Protein AF-A0A8T3T5W1-F1 (afdb_monomer_lite)

Secondary structure (DSSP, 8-state):
-----------HHHHHHHHHHH-TTTHHHHHHHHHHHHHHHHHHHHHHHHTTT---S--S---HHHHHHHHHHHHHHHHHHHHHHHT--

Radius of gyration: 23.9 Å; chains: 1; bounding box: 61×32×50 Å

Structure (mmCIF, N/CA/C/O backbone):
data_AF-A0A8T3T5W1-F1
#
_entry.id   AF-A0A8T3T5W1-F1
#
loop_
_atom_site.group_PDB
_atom_site.id
_atom_site.type_symbol
_atom_site.label_atom_id
_atom_site.label_alt_id
_atom_site.label_comp_id
_atom_site.label_asym_id
_atom_site.label_entity_id
_atom_site.label_seq_id
_atom_site.pdbx_PDB_ins_code
_atom_site.Cartn_x
_atom_site.Cartn_y
_atom_site.Cartn_z
_atom_site.occupancy
_atom_site.B_iso_or_equiv
_atom_site.auth_seq_id
_atom_site.auth_comp_id
_atom_site.auth_asym_id
_atom_site.auth_atom_id
_atom_site.pdbx_PDB_model_num
ATOM 1 N N . MET A 1 1 ? 11.555 1.468 13.441 1.00 61.94 1 MET A N 1
ATOM 2 C CA . MET A 1 1 ? 11.135 2.598 12.581 1.00 61.94 1 MET A CA 1
ATOM 3 C C . MET A 1 1 ? 10.369 3.570 13.463 1.00 61.94 1 MET A C 1
ATOM 5 O O . MET A 1 1 ? 9.507 3.107 14.199 1.00 61.94 1 MET A O 1
ATOM 9 N N . ALA A 1 2 ? 10.729 4.854 13.484 1.00 84.19 2 ALA A N 1
ATOM 10 C CA . ALA A 1 2 ? 10.064 5.825 14.353 1.00 84.19 2 ALA A CA 1
ATOM 11 C C . ALA A 1 2 ? 8.649 6.124 13.832 1.00 84.19 2 ALA A C 1
ATOM 13 O O . ALA A 1 2 ? 8.465 6.324 12.631 1.00 84.19 2 ALA A O 1
ATOM 14 N N . LEU A 1 3 ? 7.657 6.123 14.724 1.00 84.62 3 LEU A N 1
ATOM 15 C CA . LEU A 1 3 ? 6.292 6.516 14.383 1.00 84.62 3 LEU A CA 1
ATOM 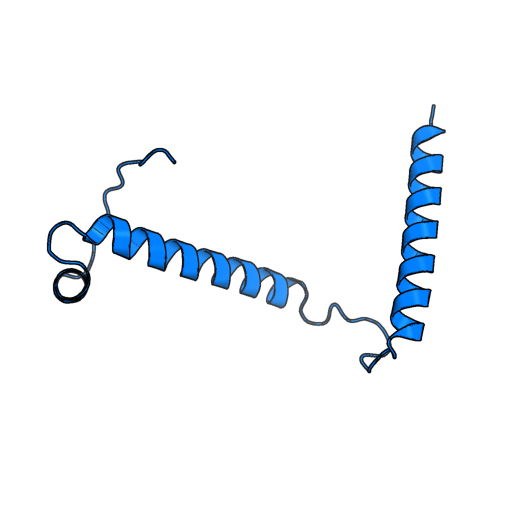16 C C . LEU A 1 3 ? 6.195 8.041 14.389 1.00 84.62 3 LEU A C 1
ATOM 18 O O . LEU A 1 3 ? 6.605 8.688 15.350 1.00 84.62 3 LEU A O 1
ATOM 22 N N . VAL A 1 4 ? 5.624 8.601 13.327 1.00 92.00 4 VAL A N 1
ATOM 23 C CA . VAL A 1 4 ? 5.300 10.026 13.235 1.00 92.00 4 VAL A CA 1
ATOM 24 C C . VAL A 1 4 ? 3.791 10.164 13.357 1.00 92.00 4 VAL A C 1
ATOM 26 O O . VAL A 1 4 ? 3.044 9.483 12.654 1.00 92.00 4 VAL A O 1
ATOM 29 N N . ARG A 1 5 ? 3.329 11.021 14.272 1.00 91.31 5 ARG A N 1
ATOM 30 C CA . ARG A 1 5 ? 1.899 11.296 14.423 1.00 91.31 5 ARG A CA 1
ATOM 31 C C . ARG A 1 5 ? 1.421 12.134 13.240 1.00 91.31 5 ARG A C 1
ATOM 33 O O . ARG A 1 5 ? 1.948 13.214 12.992 1.00 91.31 5 ARG A O 1
ATOM 40 N N . THR A 1 6 ? 0.378 11.665 12.568 1.00 91.00 6 THR A N 1
ATOM 41 C CA . THR A 1 6 ? -0.277 12.371 11.464 1.00 91.00 6 THR A CA 1
ATOM 42 C C . THR A 1 6 ? -1.778 12.375 11.715 1.00 91.00 6 THR A C 1
ATOM 44 O O . THR A 1 6 ? -2.348 11.334 12.033 1.00 91.00 6 THR A O 1
ATOM 47 N N . ASN A 1 7 ? -2.418 13.539 11.598 1.00 92.69 7 ASN A N 1
ATOM 48 C CA . ASN A 1 7 ? -3.873 13.643 11.662 1.00 92.69 7 ASN A CA 1
ATOM 49 C C . ASN A 1 7 ? -4.433 13.506 10.244 1.00 92.69 7 ASN A C 1
ATOM 51 O O . ASN A 1 7 ? -4.053 14.270 9.359 1.00 92.69 7 ASN A O 1
ATOM 55 N N . ILE A 1 8 ? -5.325 12.539 10.042 1.00 90.12 8 ILE A N 1
ATOM 56 C CA . ILE A 1 8 ? -6.022 12.299 8.776 1.00 90.12 8 ILE A CA 1
ATOM 57 C C . ILE A 1 8 ? -7.525 12.274 9.038 1.00 90.12 8 ILE A C 1
ATOM 59 O O . ILE A 1 8 ? -7.960 11.831 10.099 1.00 90.12 8 ILE A O 1
ATOM 63 N N . THR A 1 9 ? -8.307 12.759 8.077 1.00 94.56 9 THR A N 1
ATOM 64 C CA . THR A 1 9 ? -9.772 12.668 8.114 1.00 94.56 9 THR A CA 1
ATOM 65 C C . THR A 1 9 ? -10.198 11.564 7.162 1.00 94.56 9 THR A C 1
ATOM 67 O O . THR A 1 9 ? -9.724 11.525 6.027 1.00 94.56 9 THR A O 1
ATOM 70 N N . LEU A 1 10 ? -11.059 10.665 7.631 1.00 90.94 10 LEU A N 1
ATOM 71 C CA . LEU A 1 10 ? -11.596 9.551 6.858 1.00 90.94 10 LEU A CA 1
ATOM 72 C C . LEU A 1 10 ? -13.128 9.588 6.918 1.00 90.94 10 LEU A C 1
ATOM 74 O O . LEU A 1 10 ? -13.671 10.057 7.924 1.00 90.94 10 LEU A O 1
ATOM 78 N N . PRO A 1 11 ? -13.822 9.098 5.878 1.00 96.69 11 PRO A N 1
ATOM 79 C CA . PRO A 1 11 ? -15.244 8.795 5.968 1.00 96.69 11 PRO A CA 1
ATOM 80 C C . PRO A 1 11 ? -15.528 7.842 7.141 1.00 96.69 11 PRO A C 1
ATOM 82 O O . PRO A 1 11 ? -14.712 6.966 7.440 1.00 96.69 11 PRO A O 1
ATOM 85 N N . GLY A 1 12 ? -16.651 8.046 7.834 1.00 95.69 12 GLY A N 1
ATOM 86 C CA . GLY A 1 12 ? -16.991 7.271 9.034 1.00 95.69 12 GLY A CA 1
ATOM 87 C C . GLY A 1 12 ? -17.205 5.787 8.740 1.00 95.69 12 GLY A C 1
ATOM 88 O O . GLY A 1 12 ? -16.660 4.945 9.439 1.00 95.69 12 GLY A O 1
ATOM 89 N N . ASP A 1 13 ? -17.888 5.487 7.638 1.00 97.12 13 ASP A N 1
ATOM 90 C CA . ASP A 1 13 ? -18.101 4.136 7.112 1.00 97.12 13 ASP A CA 1
ATOM 91 C C . ASP A 1 13 ? -16.782 3.397 6.846 1.00 97.12 13 ASP A C 1
ATOM 93 O O . ASP A 1 13 ? -16.607 2.251 7.249 1.00 97.12 13 ASP A O 1
ATOM 97 N N . VAL A 1 14 ? -15.797 4.081 6.258 1.00 94.31 14 VAL A N 1
ATOM 98 C CA . VAL A 1 14 ? -14.464 3.500 6.030 1.00 94.31 14 VAL A CA 1
ATOM 99 C C . VAL A 1 14 ? -13.750 3.206 7.352 1.00 94.31 14 VAL A C 1
ATOM 101 O O . VAL A 1 14 ? -13.022 2.219 7.462 1.00 94.31 14 VAL A O 1
ATOM 104 N N . LEU A 1 15 ? -13.916 4.066 8.359 1.00 92.75 15 LEU A N 1
ATOM 105 C CA . LEU A 1 15 ? -13.322 3.845 9.676 1.00 92.75 15 LEU A CA 1
ATOM 106 C C . LEU A 1 15 ? -13.956 2.638 10.381 1.00 92.75 15 LEU A C 1
ATOM 108 O O . LEU A 1 15 ? -13.221 1.856 10.988 1.00 92.75 15 LEU A O 1
ATOM 112 N N . ASP A 1 16 ? -15.271 2.468 10.253 1.00 94.62 16 ASP A N 1
ATOM 113 C CA . ASP A 1 16 ? -16.012 1.332 10.807 1.00 94.62 16 ASP A CA 1
ATOM 114 C C . ASP A 1 16 ? -15.556 0.007 10.174 1.00 94.62 16 ASP A C 1
ATOM 116 O O . ASP A 1 16 ? -15.295 -0.968 10.884 1.00 94.62 16 ASP A O 1
ATOM 120 N N . ASP A 1 17 ? -15.352 -0.017 8.853 1.00 94.62 17 ASP A N 1
ATOM 121 C CA . ASP A 1 17 ? -14.809 -1.185 8.148 1.00 94.62 17 ASP A CA 1
ATOM 122 C C . ASP A 1 17 ? -13.388 -1.529 8.618 1.00 94.62 17 ASP A C 1
ATOM 124 O O . ASP A 1 17 ? -13.045 -2.694 8.848 1.00 94.62 17 ASP A O 1
ATOM 128 N N . VAL A 1 18 ? -12.539 -0.511 8.798 1.00 94.12 18 VAL A N 1
ATOM 129 C CA . VAL A 1 18 ? -11.186 -0.701 9.338 1.00 94.12 18 VAL A CA 1
ATOM 130 C C . VAL A 1 18 ? -11.248 -1.255 10.760 1.00 94.12 18 VAL A C 1
ATOM 132 O O . VAL A 1 18 ? -10.447 -2.122 11.105 1.00 94.12 18 VAL A O 1
ATOM 135 N N . ASP A 1 19 ? -12.190 -0.800 11.581 1.00 94.12 19 ASP A N 1
ATOM 136 C CA . ASP A 1 19 ? -12.377 -1.313 12.937 1.00 94.12 19 ASP A CA 1
ATOM 137 C C . ASP A 1 19 ? -12.862 -2.751 12.978 1.00 94.12 19 ASP A C 1
ATOM 139 O O . ASP A 1 19 ? -12.390 -3.520 13.818 1.00 94.12 19 ASP A O 1
ATOM 143 N N . ALA A 1 20 ? -13.752 -3.139 12.068 1.00 95.12 20 ALA A N 1
ATOM 144 C CA . ALA A 1 20 ? -14.214 -4.515 11.959 1.00 95.12 20 ALA A CA 1
ATOM 145 C C . ALA A 1 20 ? -13.059 -5.484 11.644 1.00 95.12 20 ALA A C 1
ATOM 147 O O . ALA A 1 20 ? -13.055 -6.617 12.125 1.00 95.12 20 ALA A O 1
ATOM 148 N N . LEU A 1 21 ? -12.061 -5.033 10.874 1.00 94.38 21 LEU A N 1
ATOM 149 C CA . LEU A 1 21 ? -10.921 -5.852 10.447 1.00 94.38 21 LEU A CA 1
ATOM 150 C C . LEU A 1 21 ? -9.726 -5.789 11.407 1.00 94.38 21 LEU A C 1
ATOM 152 O O . LEU A 1 21 ? -9.119 -6.812 11.720 1.00 94.38 21 LEU A O 1
ATOM 156 N N . ALA A 1 22 ? -9.359 -4.592 11.860 1.00 93.25 22 ALA A N 1
ATOM 157 C CA . ALA A 1 22 ? -8.150 -4.347 12.646 1.00 93.25 22 ALA A CA 1
ATOM 158 C C . ALA A 1 22 ? -8.420 -4.218 14.153 1.00 93.25 22 ALA A C 1
ATOM 160 O O . ALA A 1 22 ? -7.485 -4.231 14.962 1.00 93.25 22 ALA A O 1
ATOM 161 N N . GLY A 1 23 ? -9.684 -4.047 14.539 1.00 90.62 23 GLY A N 1
ATOM 162 C CA . GLY A 1 23 ? -10.085 -3.663 15.883 1.00 90.62 23 GLY A CA 1
ATOM 163 C C . GLY A 1 23 ? -9.779 -2.192 16.212 1.00 90.62 23 GLY A C 1
ATOM 164 O O . GLY A 1 23 ? -8.931 -1.547 15.585 1.00 90.62 23 GLY A O 1
ATOM 165 N N . PRO A 1 24 ? -10.368 -1.664 17.300 1.00 81.94 24 PRO A N 1
ATOM 166 C CA . PRO A 1 24 ? -10.330 -0.236 17.643 1.00 81.94 24 PRO A CA 1
ATOM 167 C C . PRO A 1 24 ? -8.928 0.317 17.953 1.00 81.94 24 PRO A C 1
ATOM 169 O O . PRO A 1 24 ? -8.728 1.530 18.003 1.00 81.94 24 PRO A O 1
ATOM 172 N N . ARG A 1 25 ? -7.938 -0.556 18.190 1.00 86.62 25 ARG A N 1
ATOM 173 C CA . ARG A 1 25 ? -6.538 -0.184 18.475 1.00 86.62 25 ARG A CA 1
ATOM 174 C C . ARG A 1 25 ? -5.568 -0.527 17.338 1.00 86.62 25 ARG A C 1
ATOM 176 O O . ARG A 1 25 ? -4.427 -0.075 17.374 1.00 86.62 25 ARG A O 1
ATOM 183 N N . GLY A 1 26 ? -6.002 -1.300 16.340 1.00 90.19 26 GLY A N 1
ATOM 184 C CA . GLY A 1 26 ? -5.153 -1.786 15.247 1.00 90.19 26 GLY A CA 1
ATOM 185 C C . GLY A 1 26 ? -5.103 -0.873 14.021 1.00 90.19 26 GLY A C 1
ATOM 186 O O . GLY A 1 26 ? -4.284 -1.099 13.132 1.00 90.19 26 GLY A O 1
ATOM 187 N N . ARG A 1 27 ? -5.925 0.185 13.985 1.00 91.81 27 ARG A N 1
ATOM 188 C CA . ARG A 1 27 ? -6.097 1.086 12.830 1.00 91.81 27 ARG A CA 1
ATOM 189 C C . ARG A 1 27 ? -4.782 1.579 12.231 1.00 91.81 27 ARG A C 1
ATOM 191 O O . ARG A 1 27 ? -4.567 1.460 11.031 1.00 91.81 27 ARG A O 1
ATOM 198 N N . SER A 1 28 ? -3.882 2.116 13.059 1.00 90.94 28 SER A N 1
ATOM 199 C CA . SER A 1 28 ? -2.622 2.696 12.574 1.00 90.94 28 SER A CA 1
ATOM 200 C C . SER A 1 28 ? -1.715 1.654 11.925 1.00 90.94 28 SER A C 1
ATOM 202 O O . SER A 1 28 ? -1.073 1.951 10.922 1.00 90.94 28 SER A O 1
ATOM 204 N N . ALA A 1 29 ? -1.660 0.441 12.480 1.00 91.88 29 ALA A N 1
ATOM 205 C CA . ALA A 1 29 ? -0.870 -0.644 11.909 1.00 91.88 29 ALA A CA 1
ATOM 206 C C . ALA A 1 29 ? -1.483 -1.116 10.584 1.00 91.88 29 ALA A C 1
ATOM 208 O O . ALA A 1 29 ? -0.784 -1.165 9.574 1.00 91.88 29 ALA A O 1
ATOM 209 N N . TYR A 1 30 ? -2.797 -1.345 10.576 1.00 93.94 30 TYR A N 1
ATOM 210 C CA . TYR A 1 30 ? -3.553 -1.769 9.400 1.00 93.94 30 TYR A CA 1
ATOM 211 C C . TYR A 1 30 ? -3.421 -0.781 8.232 1.00 93.94 30 TYR A C 1
ATOM 213 O O . TYR A 1 30 ? -3.012 -1.146 7.129 1.00 93.94 30 TYR A O 1
ATOM 221 N N . LEU A 1 31 ? -3.672 0.505 8.491 1.00 93.31 31 LEU A N 1
ATOM 222 C CA . LEU A 1 31 ? -3.532 1.559 7.488 1.00 93.31 31 LEU A CA 1
ATOM 223 C C . LEU A 1 31 ? -2.084 1.694 7.010 1.00 93.31 31 LEU A C 1
ATOM 225 O O . LEU A 1 31 ? -1.849 1.865 5.816 1.00 93.31 31 LEU A O 1
ATOM 229 N N . ALA A 1 32 ? -1.098 1.592 7.907 1.00 93.50 32 ALA A N 1
ATOM 230 C CA . ALA A 1 32 ? 0.304 1.692 7.518 1.00 93.50 32 ALA A CA 1
ATOM 231 C C . ALA A 1 32 ? 0.726 0.568 6.561 1.00 93.50 32 ALA A C 1
ATOM 233 O O . ALA A 1 32 ? 1.489 0.828 5.629 1.00 93.50 32 ALA A O 1
ATOM 234 N N . GLU A 1 33 ? 0.253 -0.662 6.766 1.00 94.62 33 GLU A N 1
ATOM 235 C CA . GLU A 1 33 ? 0.542 -1.775 5.858 1.00 94.62 33 GLU A CA 1
ATOM 236 C C . GLU A 1 33 ? -0.099 -1.573 4.484 1.00 94.62 33 GLU A C 1
ATOM 238 O O . GLU A 1 33 ? 0.596 -1.667 3.466 1.00 94.62 33 GLU A O 1
ATOM 243 N N . LEU A 1 34 ? -1.381 -1.204 4.447 1.00 95.38 34 LEU A N 1
ATOM 244 C CA . LEU A 1 34 ? -2.091 -0.943 3.194 1.00 95.38 34 LEU A CA 1
ATOM 245 C C . LEU A 1 34 ? -1.469 0.211 2.406 1.00 95.38 34 LEU A C 1
ATOM 247 O O . LEU A 1 34 ? -1.223 0.083 1.205 1.00 95.38 34 LEU A O 1
ATOM 251 N N . ILE A 1 35 ? -1.145 1.319 3.078 1.00 95.38 35 ILE A N 1
ATOM 252 C CA . ILE A 1 35 ? -0.511 2.477 2.442 1.00 95.38 35 ILE A CA 1
ATOM 253 C C . ILE A 1 35 ? 0.866 2.093 1.893 1.00 95.38 35 ILE A C 1
ATOM 255 O O . ILE A 1 35 ? 1.191 2.466 0.768 1.00 95.38 35 ILE A O 1
ATOM 259 N N . ARG A 1 36 ? 1.674 1.308 2.621 1.00 95.75 36 ARG A N 1
ATOM 260 C CA . ARG A 1 36 ? 2.970 0.830 2.100 1.00 95.75 36 ARG A CA 1
ATOM 261 C C . ARG A 1 36 ? 2.799 -0.021 0.846 1.00 95.75 36 ARG A C 1
ATOM 263 O O . ARG A 1 36 ? 3.535 0.181 -0.122 1.00 95.75 36 ARG A O 1
ATOM 270 N N . ALA A 1 37 ? 1.849 -0.954 0.856 1.00 96.62 37 ALA A N 1
ATOM 271 C CA . ALA A 1 37 ? 1.569 -1.805 -0.294 1.00 96.62 37 ALA A CA 1
ATOM 272 C C . ALA A 1 37 ? 1.118 -0.975 -1.506 1.00 96.62 37 ALA A C 1
ATOM 274 O O . ALA A 1 37 ? 1.644 -1.152 -2.608 1.00 96.62 37 ALA A O 1
ATOM 275 N N . HIS A 1 38 ? 0.214 -0.018 -1.291 1.00 97.31 38 HIS A N 1
ATOM 276 C CA . HIS A 1 38 ? -0.276 0.875 -2.335 1.00 97.31 38 HIS A CA 1
ATOM 277 C C . HIS A 1 38 ? 0.837 1.769 -2.898 1.00 97.31 38 HIS A C 1
ATOM 279 O O . HIS A 1 38 ? 1.051 1.791 -4.107 1.00 97.31 38 HIS A O 1
ATOM 285 N N . VAL A 1 39 ? 1.626 2.425 -2.041 1.00 97.69 39 VAL A N 1
ATOM 286 C CA . VAL A 1 39 ? 2.757 3.270 -2.467 1.00 97.69 39 VAL A CA 1
ATOM 287 C C . VAL A 1 39 ? 3.770 2.471 -3.283 1.00 97.69 39 VAL A C 1
ATOM 289 O O . VAL A 1 39 ? 4.268 2.962 -4.296 1.00 97.69 39 VAL A O 1
ATOM 292 N N . ARG A 1 40 ? 4.079 1.232 -2.879 1.00 96.69 40 ARG A N 1
ATOM 293 C CA . ARG A 1 40 ? 4.962 0.353 -3.656 1.00 96.69 40 ARG A CA 1
ATOM 294 C C . ARG A 1 40 ? 4.394 0.087 -5.052 1.00 96.69 40 ARG A C 1
ATOM 296 O O . ARG A 1 40 ? 5.143 0.179 -6.022 1.00 96.69 40 ARG A O 1
ATOM 303 N N . ARG A 1 41 ? 3.096 -0.213 -5.152 1.00 97.12 41 ARG A N 1
ATOM 304 C CA . ARG A 1 41 ? 2.411 -0.457 -6.429 1.00 97.12 41 ARG A CA 1
ATOM 305 C C . ARG A 1 41 ? 2.420 0.782 -7.324 1.00 97.12 41 ARG A C 1
ATOM 307 O O . ARG A 1 41 ? 2.763 0.670 -8.494 1.00 97.12 41 ARG A O 1
ATOM 314 N N . GLU A 1 42 ? 2.127 1.957 -6.775 1.00 97.81 42 GLU A N 1
ATOM 315 C CA . GLU A 1 42 ? 2.128 3.210 -7.539 1.00 97.81 42 GLU A CA 1
ATOM 316 C C . GLU A 1 42 ? 3.522 3.583 -8.043 1.00 97.81 42 GLU A C 1
ATOM 318 O O . GLU A 1 42 ? 3.668 4.033 -9.176 1.00 97.81 42 GLU A O 1
ATOM 323 N N . ARG A 1 43 ? 4.571 3.344 -7.246 1.00 96.19 43 ARG A N 1
ATOM 324 C CA . ARG A 1 43 ? 5.956 3.528 -7.706 1.00 96.19 43 ARG A CA 1
ATOM 325 C C . ARG A 1 43 ? 6.284 2.614 -8.882 1.00 96.19 43 ARG A C 1
ATOM 327 O O . ARG A 1 43 ? 6.868 3.074 -9.853 1.00 96.19 43 ARG A O 1
ATOM 334 N N . GLN A 1 44 ? 5.890 1.342 -8.810 1.00 94.75 44 GLN A N 1
ATOM 335 C CA . GLN A 1 44 ? 6.081 0.402 -9.917 1.00 94.75 44 GLN A CA 1
ATOM 336 C C . GLN A 1 44 ? 5.311 0.844 -11.161 1.00 94.75 44 GLN A C 1
ATOM 338 O O . GLN A 1 44 ? 5.886 0.879 -12.242 1.00 94.75 44 GLN A O 1
ATOM 343 N N . ARG A 1 45 ? 4.037 1.225 -11.004 1.00 95.44 45 ARG A N 1
ATOM 344 C CA . ARG A 1 45 ? 3.198 1.716 -12.102 1.00 95.44 45 ARG A CA 1
ATOM 345 C C . ARG A 1 45 ? 3.844 2.904 -12.810 1.00 95.44 45 ARG A C 1
ATOM 347 O O . ARG A 1 45 ? 3.964 2.870 -14.025 1.00 95.44 45 ARG A O 1
ATOM 354 N N . ARG A 1 46 ? 4.324 3.896 -12.054 1.00 95.44 46 ARG A N 1
ATOM 355 C CA . ARG A 1 46 ? 5.018 5.063 -12.618 1.00 95.44 46 ARG A CA 1
ATOM 356 C C . ARG A 1 46 ? 6.240 4.669 -13.435 1.00 95.44 46 ARG A C 1
ATOM 358 O O . ARG A 1 46 ? 6.369 5.125 -14.558 1.00 95.44 46 ARG A O 1
ATOM 365 N N . VAL A 1 47 ? 7.078 3.767 -12.919 1.00 94.00 47 VAL A N 1
ATOM 366 C CA . VAL A 1 47 ? 8.240 3.265 -13.671 1.00 94.00 47 VAL A CA 1
ATOM 367 C C . VAL A 1 47 ? 7.800 2.606 -14.980 1.00 94.00 47 VAL A C 1
ATOM 369 O O . VAL A 1 47 ? 8.393 2.873 -16.020 1.00 94.00 47 VAL A O 1
ATOM 372 N N . PHE A 1 48 ? 6.756 1.775 -14.961 1.00 90.56 48 PHE A N 1
ATOM 373 C CA . PHE A 1 48 ? 6.240 1.160 -16.186 1.00 90.56 48 PHE A CA 1
ATOM 374 C C . PHE A 1 48 ? 5.686 2.185 -17.179 1.00 90.56 48 PHE A C 1
ATOM 376 O O . PHE A 1 48 ? 5.914 2.034 -18.373 1.00 90.56 48 PHE A O 1
ATOM 383 N N . GLU A 1 49 ? 4.980 3.210 -16.704 1.00 91.44 49 GLU A N 1
ATOM 384 C CA . GLU A 1 49 ? 4.422 4.277 -17.542 1.00 91.44 49 GLU A CA 1
ATOM 385 C C . GLU A 1 49 ? 5.518 5.154 -18.155 1.00 91.44 49 GLU A C 1
ATOM 387 O O . GLU A 1 49 ? 5.511 5.392 -19.358 1.00 91.44 49 GLU A O 1
ATOM 392 N N . GLU A 1 50 ? 6.496 5.578 -17.353 1.00 91.75 50 GLU A N 1
ATOM 393 C CA . GLU A 1 50 ? 7.643 6.382 -17.795 1.00 91.75 50 GLU A CA 1
ATOM 394 C C . GLU A 1 50 ? 8.507 5.645 -18.825 1.00 91.75 50 GLU A C 1
ATOM 396 O O . GLU A 1 50 ? 9.080 6.267 -19.715 1.00 91.75 50 GLU A O 1
ATOM 401 N N . ASN A 1 51 ? 8.586 4.317 -18.723 1.00 86.81 51 ASN A N 1
ATOM 402 C CA . ASN A 1 51 ? 9.371 3.471 -19.621 1.00 86.81 51 ASN A CA 1
ATOM 403 C C . ASN A 1 51 ? 8.492 2.741 -20.648 1.00 86.81 51 ASN A C 1
ATOM 405 O O . ASN A 1 51 ? 8.947 1.802 -21.311 1.00 86.81 51 ASN A O 1
ATOM 409 N N . PHE A 1 52 ? 7.226 3.140 -20.791 1.00 81.50 52 PHE A N 1
ATOM 410 C CA . PHE A 1 52 ? 6.330 2.532 -21.761 1.00 81.50 52 PHE A CA 1
ATOM 411 C C . PHE A 1 52 ? 6.860 2.790 -23.174 1.00 81.50 52 PHE A C 1
ATOM 413 O O . PHE A 1 52 ? 7.088 3.928 -23.575 1.00 81.50 52 PHE A O 1
ATOM 420 N N . GLY A 1 53 ? 7.090 1.718 -23.933 1.00 76.56 53 GLY A N 1
ATOM 421 C CA . GLY A 1 53 ? 7.698 1.813 -25.263 1.00 76.56 53 GLY A CA 1
ATOM 422 C C . GLY A 1 53 ? 9.217 2.029 -25.266 1.00 76.56 53 GLY A C 1
ATOM 423 O O . GLY A 1 53 ? 9.793 2.145 -26.342 1.00 76.56 53 GLY A O 1
ATOM 424 N N . ALA A 1 54 ? 9.891 2.015 -24.107 1.00 75.94 54 ALA A N 1
ATOM 425 C CA . ALA A 1 54 ? 11.355 2.115 -24.026 1.00 75.94 54 ALA A CA 1
ATOM 426 C C . ALA A 1 54 ? 12.091 0.880 -24.585 1.00 75.94 54 ALA A C 1
ATOM 428 O O . ALA A 1 54 ? 13.309 0.906 -24.762 1.00 75.94 54 ALA A O 1
ATOM 429 N N . MET A 1 55 ? 11.373 -0.208 -24.887 1.00 65.00 5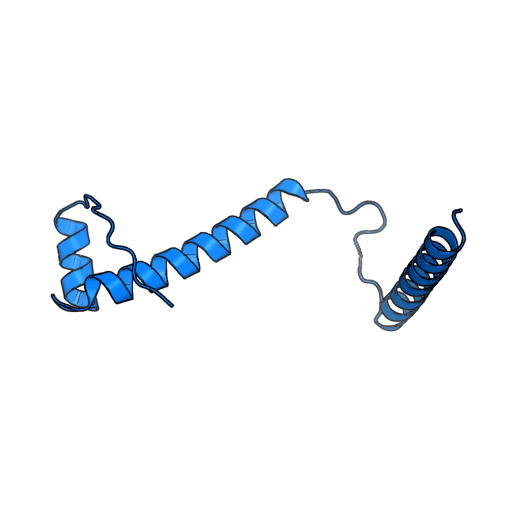5 MET A N 1
ATOM 430 C CA . MET A 1 55 ? 11.926 -1.331 -25.643 1.00 65.00 55 MET A CA 1
ATOM 431 C C . MET A 1 55 ? 12.180 -0.919 -27.098 1.00 65.00 55 MET A C 1
ATOM 433 O O . MET A 1 55 ? 11.305 -1.024 -27.955 1.00 65.00 55 MET A O 1
ATOM 437 N N . ILE A 1 56 ? 13.407 -0.486 -27.375 1.00 61.19 56 ILE A N 1
ATOM 438 C CA . ILE A 1 56 ? 13.935 -0.292 -28.728 1.00 61.19 56 ILE A CA 1
ATOM 439 C C . ILE A 1 56 ? 14.617 -1.598 -29.171 1.00 61.19 56 ILE A C 1
ATOM 441 O O . ILE A 1 56 ? 15.441 -2.140 -28.439 1.00 61.19 56 ILE A O 1
ATOM 445 N N . GLY A 1 57 ? 14.301 -2.109 -30.366 1.00 65.50 57 GLY A N 1
ATOM 446 C CA . GLY A 1 57 ? 14.959 -3.287 -30.959 1.00 65.50 57 GLY A CA 1
ATOM 447 C C . GLY A 1 57 ? 14.007 -4.454 -31.229 1.00 65.50 57 GLY A C 1
ATOM 448 O O . GLY A 1 57 ? 12.828 -4.222 -31.468 1.00 65.50 57 GLY A O 1
ATOM 449 N N . LYS A 1 58 ? 14.509 -5.702 -31.230 1.00 57.84 58 LYS A N 1
ATOM 450 C CA . LYS A 1 58 ? 13.695 -6.928 -31.369 1.00 57.84 58 LYS A CA 1
ATOM 451 C C . LYS A 1 58 ? 13.004 -7.245 -30.032 1.00 57.84 58 LYS A C 1
ATOM 453 O O . LYS A 1 58 ? 13.660 -7.788 -29.143 1.00 57.84 58 LYS A O 1
ATOM 458 N N . PRO A 1 59 ? 11.701 -6.969 -29.856 1.00 59.47 59 PRO A N 1
ATOM 459 C CA . PRO A 1 59 ? 10.967 -7.378 -28.672 1.00 59.47 59 PRO A CA 1
ATOM 460 C C . PRO A 1 59 ? 10.593 -8.843 -28.904 1.00 59.47 59 PRO A C 1
ATOM 462 O O . PRO A 1 59 ? 9.584 -9.148 -29.534 1.00 59.47 59 PRO A O 1
ATOM 465 N N . GLY A 1 60 ? 11.463 -9.764 -28.508 1.00 59.84 60 GLY A N 1
ATOM 466 C CA . GLY A 1 60 ? 11.246 -11.182 -28.766 1.00 59.84 60 GLY A CA 1
ATOM 467 C C . GLY A 1 60 ? 12.383 -12.011 -28.205 1.00 59.84 60 GLY A C 1
ATOM 468 O O . GLY A 1 60 ? 13.513 -11.875 -28.653 1.00 59.84 60 GLY A O 1
ATOM 469 N N . HIS A 1 61 ? 12.044 -12.803 -27.191 1.00 63.16 61 HIS A N 1
ATOM 470 C CA . HIS A 1 61 ? 12.778 -13.926 -26.607 1.00 63.16 61 HIS A CA 1
ATOM 471 C C . HIS A 1 61 ? 14.254 -14.045 -27.022 1.00 63.16 61 HIS A C 1
ATOM 473 O O . HIS A 1 61 ? 14.572 -14.713 -28.001 1.00 63.16 61 HIS A O 1
ATOM 479 N N . MET A 1 62 ? 15.152 -13.455 -26.229 1.00 70.12 62 MET A N 1
ATOM 480 C CA . MET A 1 62 ? 16.518 -13.969 -26.169 1.00 70.12 62 MET A CA 1
ATOM 481 C C . MET A 1 62 ? 16.472 -15.338 -25.488 1.00 70.12 62 MET A C 1
ATOM 483 O O . MET A 1 62 ? 15.831 -15.506 -24.444 1.00 70.12 62 MET A O 1
ATOM 487 N N . SER A 1 63 ? 17.159 -16.312 -26.064 1.00 83.88 63 SER A N 1
ATOM 488 C CA . SER A 1 63 ? 17.519 -17.539 -25.366 1.00 83.88 63 SER A CA 1
ATOM 489 C C . SER A 1 63 ? 18.412 -17.221 -24.154 1.00 83.88 63 SER A C 1
ATOM 491 O O . SER A 1 63 ? 19.058 -16.170 -24.115 1.00 83.88 63 SER A O 1
ATOM 493 N N . PRO A 1 64 ? 18.489 -18.110 -23.148 1.00 86.19 64 PRO A N 1
ATOM 494 C CA . PRO A 1 64 ? 19.383 -17.914 -22.007 1.00 86.19 64 PRO A CA 1
ATOM 495 C C . PRO A 1 64 ? 20.837 -17.601 -22.402 1.00 86.19 64 PRO A C 1
ATOM 497 O O . PRO A 1 64 ? 21.462 -16.752 -21.769 1.00 86.19 64 PRO A O 1
ATOM 500 N N . ASP A 1 65 ? 21.353 -18.221 -23.467 1.00 89.88 65 ASP A N 1
ATOM 501 C CA . ASP A 1 65 ? 22.720 -17.995 -23.950 1.00 89.88 65 ASP A CA 1
ATOM 502 C C . ASP A 1 65 ? 22.904 -16.592 -24.547 1.00 89.88 65 ASP A C 1
ATOM 504 O O . ASP A 1 65 ? 23.891 -15.919 -24.238 1.00 89.88 65 ASP A O 1
ATOM 508 N N . GLU A 1 66 ? 21.923 -16.105 -25.315 1.00 86.25 66 GLU A N 1
ATOM 509 C CA . GLU A 1 66 ? 21.916 -14.736 -25.854 1.00 86.25 66 GLU A CA 1
ATOM 510 C C . GLU A 1 66 ? 21.836 -13.688 -24.731 1.00 86.25 66 GLU A C 1
ATOM 512 O O . GLU A 1 66 ? 22.521 -12.666 -24.786 1.00 86.25 66 GLU A O 1
ATOM 517 N N . ILE A 1 67 ? 21.075 -13.960 -23.661 1.00 84.56 67 ILE A N 1
ATOM 518 C CA . ILE A 1 67 ? 21.036 -13.095 -22.468 1.00 84.56 67 ILE A CA 1
ATOM 519 C C . ILE A 1 67 ? 22.409 -13.058 -21.785 1.00 84.56 67 ILE A C 1
ATOM 521 O O . ILE A 1 67 ? 22.867 -11.994 -21.364 1.00 84.56 67 ILE A O 1
ATOM 525 N N . LEU A 1 68 ? 23.076 -14.210 -21.655 1.00 89.50 68 LEU A N 1
ATOM 526 C CA . LEU A 1 68 ? 24.394 -14.298 -21.023 1.00 89.50 68 LEU A CA 1
ATOM 527 C C . LEU A 1 68 ? 25.464 -13.558 -21.828 1.00 89.50 68 LEU A C 1
ATOM 529 O O . LEU A 1 68 ? 26.321 -12.897 -21.238 1.00 89.50 68 LEU A O 1
ATOM 533 N N . GLU A 1 69 ? 25.428 -13.658 -23.154 1.00 88.38 69 GLU A N 1
ATOM 534 C CA . GLU A 1 69 ? 26.334 -12.922 -24.032 1.00 88.38 69 GLU A CA 1
ATOM 535 C C . GLU A 1 69 ? 26.100 -11.413 -23.944 1.00 88.38 69 GLU A C 1
ATOM 537 O O . GLU A 1 69 ? 27.046 -10.664 -23.688 1.00 88.38 69 GLU A O 1
ATOM 542 N N . PHE A 1 70 ? 24.840 -10.979 -24.031 1.00 84.50 70 PHE A N 1
ATOM 543 C CA . PHE A 1 70 ? 24.464 -9.581 -23.847 1.00 84.50 70 PHE A CA 1
ATOM 544 C C . PHE A 1 70 ? 24.939 -9.036 -22.490 1.00 84.50 70 PHE A C 1
ATOM 546 O O . PHE A 1 70 ? 25.578 -7.986 -22.424 1.00 84.50 70 PHE A O 1
ATOM 553 N N . ALA A 1 71 ? 24.720 -9.777 -21.399 1.00 87.31 71 ALA A N 1
ATOM 554 C CA . ALA A 1 71 ? 25.153 -9.371 -20.064 1.00 87.31 71 ALA A CA 1
ATOM 555 C C . ALA A 1 71 ? 26.685 -9.270 -19.933 1.00 87.31 71 ALA A C 1
ATOM 557 O O . ALA A 1 71 ? 27.179 -8.383 -19.233 1.00 87.31 71 ALA A O 1
ATOM 558 N N . ARG A 1 72 ? 27.452 -10.160 -20.585 1.00 90.69 72 ARG A N 1
ATOM 559 C CA . ARG A 1 72 ? 28.924 -10.068 -20.624 1.00 90.69 72 ARG A CA 1
ATOM 560 C C . ARG A 1 72 ? 29.377 -8.806 -21.350 1.00 90.69 72 ARG A C 1
ATOM 562 O O . ARG A 1 72 ? 30.257 -8.115 -20.842 1.00 90.69 72 ARG A O 1
ATOM 569 N N . HIS A 1 73 ? 28.758 -8.503 -22.488 1.00 87.12 73 HIS A N 1
ATOM 570 C CA . HIS A 1 73 ? 29.070 -7.312 -23.269 1.00 87.12 73 HIS A CA 1
ATOM 571 C C . HIS A 1 73 ? 28.824 -6.030 -22.460 1.00 87.12 73 HIS A C 1
ATOM 573 O O . HIS A 1 73 ? 29.762 -5.261 -22.258 1.00 87.12 73 HIS A O 1
ATOM 579 N N . VAL A 1 74 ? 27.631 -5.865 -21.877 1.00 86.56 74 VAL A N 1
ATOM 580 C CA . VAL A 1 74 ? 27.294 -4.691 -21.045 1.00 86.56 74 VAL A CA 1
ATOM 581 C C . VAL A 1 74 ? 28.282 -4.511 -19.885 1.00 86.56 74 VAL A C 1
ATOM 583 O O . VAL A 1 74 ? 28.793 -3.418 -19.667 1.00 86.56 74 VAL A O 1
ATOM 586 N N . ARG A 1 75 ? 28.643 -5.593 -19.179 1.00 86.25 75 ARG A N 1
ATOM 587 C CA . ARG A 1 75 ? 29.619 -5.519 -18.074 1.00 86.25 75 ARG A CA 1
ATOM 588 C C . ARG A 1 75 ? 31.018 -5.123 -18.533 1.00 86.25 75 ARG A C 1
ATOM 590 O O . ARG A 1 75 ? 31.725 -4.452 -17.786 1.00 86.25 75 ARG A O 1
ATOM 597 N N . SER A 1 76 ? 31.439 -5.563 -19.720 1.00 89.25 76 SER A N 1
ATOM 598 C CA . SER A 1 76 ? 32.727 -5.144 -20.278 1.00 89.25 76 SER A CA 1
ATOM 599 C C . SER A 1 76 ? 32.727 -3.654 -20.616 1.00 89.25 76 SER A C 1
ATOM 601 O O . SER A 1 76 ? 33.684 -2.970 -20.269 1.00 89.25 76 SER A O 1
ATOM 603 N N . GLU A 1 77 ? 31.635 -3.123 -21.175 1.00 83.38 77 GLU A N 1
ATOM 604 C CA . GLU A 1 77 ? 31.508 -1.685 -21.433 1.00 83.38 77 GLU A CA 1
ATOM 605 C C . GLU A 1 77 ? 31.534 -0.853 -20.146 1.00 83.38 77 GLU A C 1
ATOM 607 O O . GLU A 1 77 ? 32.179 0.194 -20.109 1.00 83.38 77 GLU A O 1
ATOM 612 N N . ASP A 1 78 ? 30.862 -1.308 -19.086 1.00 80.31 78 ASP A N 1
ATOM 613 C CA . ASP A 1 78 ? 30.869 -0.626 -17.788 1.00 80.31 78 ASP A CA 1
ATOM 614 C C 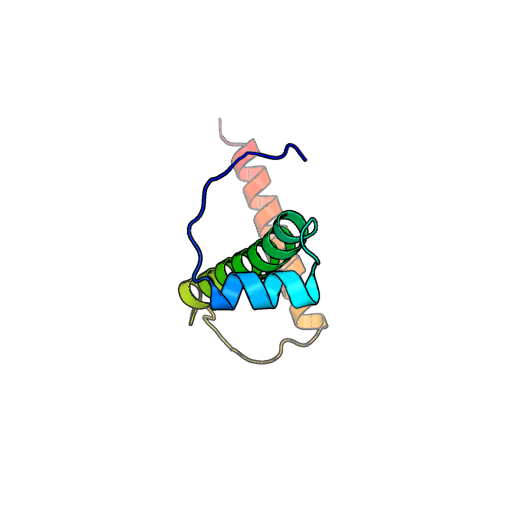. ASP A 1 78 ? 32.261 -0.646 -17.140 1.00 80.31 78 ASP A C 1
ATOM 616 O O . ASP A 1 78 ? 32.702 0.357 -16.578 1.00 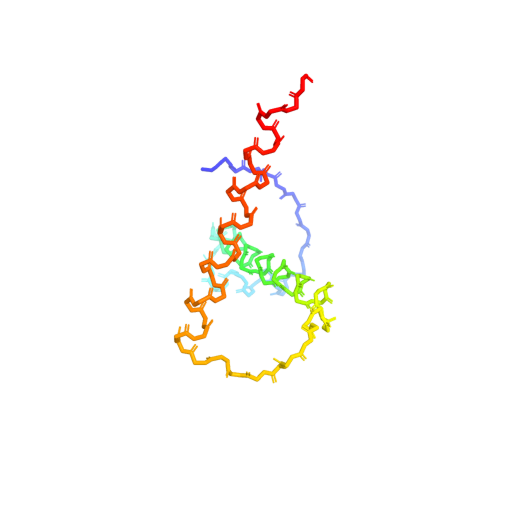80.31 78 ASP A O 1
ATOM 620 N N . ALA A 1 79 ? 32.984 -1.766 -17.247 1.00 80.62 79 ALA A N 1
ATOM 621 C CA . ALA A 1 79 ? 34.350 -1.879 -16.746 1.00 80.62 79 ALA A CA 1
ATOM 622 C C . ALA A 1 79 ? 35.313 -0.942 -17.492 1.00 80.62 79 ALA A C 1
ATOM 624 O O . ALA A 1 79 ? 36.165 -0.313 -16.866 1.00 80.62 79 ALA A O 1
ATOM 625 N N . GLU A 1 80 ? 35.168 -0.812 -18.811 1.00 77.31 80 GLU A N 1
ATOM 626 C CA . GLU A 1 80 ? 35.969 0.118 -19.612 1.00 77.31 80 GLU A CA 1
ATOM 627 C C . GLU A 1 80 ? 35.598 1.586 -19.332 1.00 77.31 80 GLU A C 1
ATOM 629 O O . GLU A 1 80 ? 36.491 2.419 -19.171 1.00 77.31 80 GLU A O 1
ATOM 634 N N . ARG A 1 81 ? 34.306 1.911 -19.154 1.00 73.00 81 ARG A N 1
ATOM 635 C CA . ARG A 1 81 ? 33.867 3.248 -18.701 1.00 73.00 81 ARG A CA 1
ATOM 636 C C . ARG A 1 81 ? 34.422 3.602 -17.321 1.00 73.00 81 ARG A C 1
ATOM 638 O O . ARG A 1 81 ? 34.884 4.723 -17.132 1.00 73.00 81 ARG A O 1
ATOM 645 N N . GLY A 1 82 ? 34.421 2.650 -16.386 1.00 71.56 82 GLY A N 1
ATOM 646 C CA . GLY A 1 82 ? 34.990 2.829 -15.049 1.00 71.56 82 GLY A CA 1
ATOM 647 C C . GLY A 1 82 ? 36.493 3.115 -15.080 1.00 71.56 82 GLY A C 1
ATOM 648 O O . GLY A 1 82 ? 36.959 4.026 -14.400 1.00 71.56 82 GLY A O 1
ATOM 649 N N . LYS A 1 83 ? 37.251 2.412 -15.932 1.00 72.06 83 LYS A N 1
ATOM 650 C CA . LYS A 1 83 ? 38.687 2.681 -16.141 1.00 72.06 83 LYS A CA 1
ATOM 651 C C . LYS A 1 83 ? 38.944 4.038 -16.796 1.00 72.06 83 LYS A C 1
ATOM 653 O O . LYS A 1 83 ? 39.937 4.680 -16.470 1.00 72.06 83 LYS A O 1
ATOM 658 N N . ALA A 1 84 ? 38.070 4.474 -17.704 1.00 62.78 84 ALA A N 1
ATOM 659 C CA . ALA A 1 84 ? 38.174 5.779 -18.352 1.00 62.78 84 ALA A CA 1
ATOM 660 C C . ALA A 1 84 ? 37.890 6.940 -17.381 1.00 62.78 84 ALA A C 1
ATOM 662 O O . ALA A 1 84 ? 38.548 7.973 -17.473 1.00 62.78 84 ALA A O 1
ATOM 663 N N . SER A 1 85 ? 36.965 6.774 -16.426 1.00 61.78 85 SER A N 1
ATOM 664 C CA . SER A 1 85 ? 36.728 7.772 -15.371 1.00 61.78 85 SER A CA 1
ATOM 665 C C . SER A 1 85 ? 37.851 7.843 -14.333 1.00 61.78 85 SER A C 1
ATOM 667 O O . SER A 1 85 ? 38.093 8.916 -13.795 1.00 61.78 85 SER A O 1
ATOM 669 N N . ASP A 1 86 ? 38.552 6.733 -14.087 1.00 59.31 86 ASP A N 1
ATOM 670 C CA . ASP A 1 86 ? 39.692 6.658 -13.153 1.00 59.31 86 ASP A CA 1
ATOM 671 C C . ASP A 1 86 ? 41.005 7.202 -13.761 1.00 59.31 86 ASP A C 1
ATOM 673 O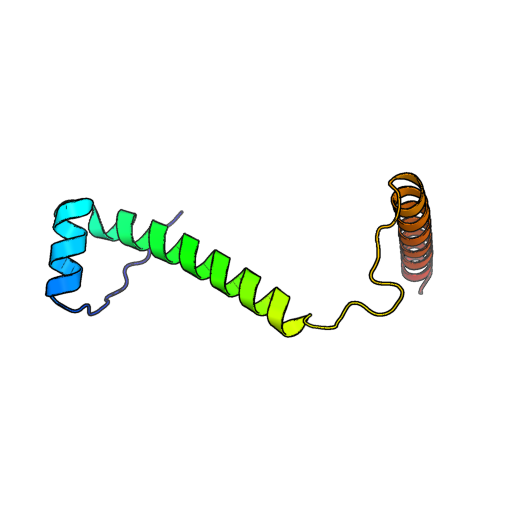 O . ASP A 1 86 ? 41.977 7.441 -13.051 1.00 59.31 86 ASP A O 1
ATOM 677 N N . GLN A 1 87 ? 41.046 7.389 -15.087 1.00 57.03 87 GLN A N 1
ATOM 678 C CA . GLN A 1 87 ? 42.183 7.947 -15.838 1.00 57.03 87 GLN A CA 1
ATOM 679 C C . GLN A 1 87 ? 41.970 9.408 -16.273 1.00 57.03 87 GLN A C 1
ATOM 681 O O . GLN A 1 87 ? 42.821 9.970 -16.966 1.00 57.03 87 GLN A O 1
ATOM 686 N N . ALA A 1 88 ? 40.851 10.030 -15.891 1.00 50.41 88 ALA A N 1
ATOM 687 C CA . ALA A 1 88 ? 40.632 11.457 -16.103 1.00 50.41 88 ALA A CA 1
ATOM 688 C C . ALA A 1 88 ? 41.424 12.268 -15.047 1.00 50.41 88 ALA A C 1
ATOM 690 O O . ALA A 1 88 ? 41.341 11.928 -13.866 1.00 50.41 88 ALA A O 1
ATOM 691 N N . PRO A 1 89 ? 42.213 13.284 -15.451 1.00 55.44 89 PRO A N 1
ATOM 692 C CA . PRO A 1 89 ? 43.072 14.063 -14.552 1.00 55.44 89 PRO A CA 1
ATOM 693 C C . PRO A 1 89 ? 42.306 14.944 -13.558 1.00 55.44 89 PRO A C 1
ATOM 695 O O . PRO A 1 89 ? 41.198 15.418 -13.905 1.00 55.44 89 PRO A O 1
#

Sequence (89 aa):
MALVRTNITLPGDVLDDVDALAGPRGRSAYLAELIRAHVRRERQRRVFEENFGAMIGKPGHMSPDEILEFARHVRSEDAER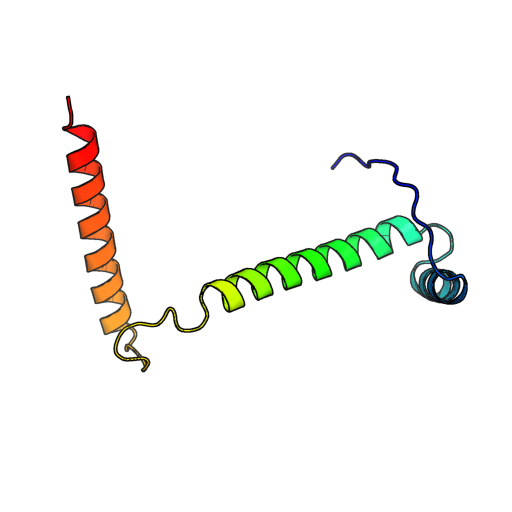GKASDQAP

Foldseek 3Di:
DDDDDDDDDDDPVVVVVLCVPQNPPRNVVVVVVVVVVVVVVVVVVVVCVVCPVVDDDDPDDDDPVSVVVVVVVVVVVVVVVVVVVVPDD

pLDDT: mean 84.91, std 12.5, range [50.41, 97.81]